Protein AF-A0A1G5BC84-F1 (afdb_monomer_lite)

Sequence (149 aa):
MSTSFQNLYQRIEAAVEDMTTLKIVTAVGNVTISEENKTVDGKVSKSRNESYENAKAIITRIDLIDGDIETTIDAAFTASDTSYSTIYRDHMAHIKEAHDIVEKNIGALKLLIDTVRGILSEKPPLITTPAPTPTPTPTPTKPVSPKPD

Secondary structure (DSSP, 8-state):
--HHHHHHHHHHHHHHHHHHEEEEEEEES--EEEEEEEEETTEEEEEEEEE-TT-EEEEEEEETTT--EEEEE-GGGSTT-GGGHHHHHHHHHHHHHHHHHHHHHHHHHHHHHHHHHHHHHSPPP---PPPPPPPPPPPPPPP-PPPP-

Structure (mmCIF, N/CA/C/O backbone):
data_AF-A0A1G5BC84-F1
#
_entry.id   AF-A0A1G5BC84-F1
#
loop_
_atom_site.group_PDB
_atom_site.id
_atom_site.type_symbol
_atom_site.label_atom_id
_atom_site.label_alt_id
_atom_site.label_comp_id
_atom_site.label_asym_id
_atom_site.label_entity_id
_atom_site.label_seq_id
_atom_site.pdbx_PDB_ins_code
_atom_site.Cartn_x
_atom_site.Cartn_y
_atom_site.Cartn_z
_atom_site.occupancy
_atom_site.B_iso_or_equiv
_atom_site.auth_seq_id
_atom_site.auth_comp_id
_atom_site.auth_asym_id
_atom_site.auth_atom_id
_atom_site.pdbx_PDB_model_num
ATOM 1 N N . MET A 1 1 ? -30.999 17.499 11.940 1.00 43.81 1 MET A N 1
ATOM 2 C CA . MET A 1 1 ? -29.834 17.163 12.792 1.00 43.81 1 MET A CA 1
ATOM 3 C C . MET A 1 1 ? -29.163 15.856 12.325 1.00 43.81 1 MET A C 1
ATOM 5 O O . MET A 1 1 ? -28.991 14.955 13.128 1.00 43.81 1 MET A O 1
ATOM 9 N N . SER A 1 2 ? -28.785 15.712 11.046 1.00 55.00 2 SER A N 1
ATOM 10 C CA . SER A 1 2 ? -28.237 14.437 10.516 1.00 55.00 2 SER A CA 1
ATOM 11 C C . SER A 1 2 ? -26.909 14.560 9.758 1.00 55.00 2 SER A C 1
ATOM 13 O O . SER A 1 2 ? -26.308 13.548 9.423 1.00 55.00 2 SER A O 1
ATOM 15 N N . THR A 1 3 ? -26.413 15.770 9.507 1.00 61.56 3 THR A N 1
ATOM 16 C CA . THR A 1 3 ? -25.238 16.009 8.654 1.00 61.56 3 THR A CA 1
ATOM 17 C C . THR A 1 3 ? -23.901 15.728 9.340 1.00 61.56 3 THR A C 1
ATOM 19 O O . THR A 1 3 ? -22.968 15.282 8.684 1.00 61.56 3 THR A O 1
ATOM 22 N N . SER A 1 4 ? -23.785 15.933 10.656 1.00 69.94 4 SER A N 1
ATOM 23 C CA . SER A 1 4 ? -22.518 15.743 11.381 1.00 69.94 4 SER A CA 1
ATOM 24 C C . SER A 1 4 ? -22.132 14.272 11.544 1.00 69.94 4 SER A C 1
ATOM 26 O O . SER A 1 4 ? -20.972 13.924 11.350 1.00 69.94 4 SER A O 1
ATOM 28 N N . PHE A 1 5 ? -23.097 13.406 11.862 1.00 70.94 5 PHE A N 1
ATOM 29 C CA . PHE A 1 5 ? -22.853 11.970 12.002 1.00 70.94 5 PHE A CA 1
ATOM 30 C C . PHE A 1 5 ? -22.551 11.310 10.651 1.00 70.94 5 PHE A C 1
ATOM 32 O O . PHE A 1 5 ? -21.629 10.511 10.565 1.00 70.94 5 PHE A O 1
ATOM 39 N N . GLN A 1 6 ? -23.260 11.700 9.585 1.00 71.69 6 GLN A N 1
ATOM 40 C CA . GLN A 1 6 ? -23.006 11.196 8.230 1.00 71.69 6 GLN A CA 1
ATOM 41 C C . GLN A 1 6 ? -21.626 11.625 7.705 1.00 71.69 6 GLN A C 1
ATOM 43 O O . GLN A 1 6 ? -20.883 10.796 7.193 1.00 71.69 6 GLN A O 1
ATOM 48 N N . ASN A 1 7 ? -21.229 12.885 7.926 1.00 70.88 7 ASN A N 1
ATOM 49 C CA . ASN A 1 7 ? -19.880 13.351 7.588 1.00 70.88 7 ASN A CA 1
ATOM 50 C C . ASN A 1 7 ? -18.790 12.634 8.399 1.00 70.88 7 ASN A C 1
ATOM 52 O O . ASN A 1 7 ? -17.711 12.367 7.880 1.00 70.88 7 ASN A O 1
ATOM 56 N N . LEU A 1 8 ? -19.047 12.322 9.674 1.00 71.69 8 LEU A N 1
ATOM 57 C CA . LEU A 1 8 ? -18.112 11.543 10.485 1.00 71.69 8 LEU A CA 1
ATOM 58 C C . LEU A 1 8 ? -17.995 10.107 9.965 1.00 71.69 8 LEU A C 1
ATOM 60 O O . LEU A 1 8 ? -16.882 9.612 9.832 1.00 71.69 8 LEU A O 1
ATOM 64 N N . TYR A 1 9 ? -19.121 9.473 9.635 1.00 72.12 9 TYR A N 1
ATOM 65 C CA . TYR A 1 9 ? -19.155 8.118 9.094 1.00 72.12 9 TYR A CA 1
ATOM 66 C C . TYR A 1 9 ? -18.373 8.019 7.780 1.00 72.12 9 TYR A C 1
ATOM 68 O O . TYR A 1 9 ? -17.464 7.206 7.694 1.00 72.12 9 TYR A O 1
ATOM 76 N N . GLN A 1 10 ? -18.622 8.915 6.820 1.00 71.62 10 GLN A N 1
ATOM 77 C CA . GLN A 1 10 ? -17.895 8.938 5.543 1.00 71.62 10 GLN A CA 1
ATOM 78 C C . GLN A 1 10 ? -16.385 9.146 5.719 1.00 71.62 10 GLN A C 1
ATOM 80 O O . GLN A 1 10 ? -15.583 8.567 4.994 1.00 71.62 10 GLN A O 1
ATOM 85 N N . ARG A 1 11 ? -15.971 9.964 6.694 1.00 71.12 11 ARG A N 1
ATOM 86 C CA . ARG A 1 11 ? -14.543 10.188 6.978 1.00 71.12 11 ARG A CA 1
ATOM 87 C C . ARG A 1 11 ? -13.891 8.979 7.632 1.00 71.12 11 ARG A C 1
ATOM 89 O O . ARG A 1 11 ? -12.722 8.724 7.375 1.00 71.12 11 ARG A O 1
ATOM 96 N N . ILE A 1 12 ? -14.625 8.264 8.483 1.00 71.06 12 ILE A N 1
ATOM 97 C CA . ILE A 1 12 ? -14.155 7.009 9.072 1.00 71.06 12 ILE A CA 1
ATOM 98 C C . ILE A 1 12 ? -14.059 5.939 7.9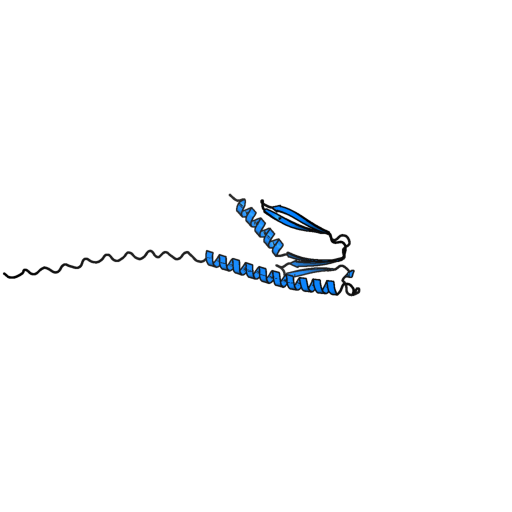86 1.00 71.06 12 ILE A C 1
ATOM 100 O O . ILE A 1 12 ? -13.044 5.265 7.919 1.00 71.06 12 ILE A O 1
ATOM 104 N N . GLU A 1 13 ? -15.064 5.822 7.123 1.00 69.44 13 GLU A N 1
ATOM 105 C CA . GLU A 1 13 ? -15.092 4.873 6.009 1.00 69.44 13 GLU A CA 1
ATOM 106 C C . GLU A 1 13 ? -13.907 5.089 5.061 1.00 69.44 13 GLU A C 1
ATOM 108 O O . GLU A 1 13 ? -13.117 4.170 4.878 1.00 69.44 13 GLU A O 1
ATOM 113 N N . ALA A 1 14 ? -13.685 6.321 4.590 1.00 66.75 14 ALA A N 1
ATOM 114 C CA . ALA A 1 14 ? -12.534 6.649 3.744 1.00 66.75 14 ALA A CA 1
ATOM 115 C C . ALA A 1 14 ? -11.187 6.406 4.449 1.00 66.75 14 ALA A C 1
ATOM 117 O O . ALA A 1 14 ? -10.247 5.904 3.844 1.00 66.75 14 ALA A O 1
ATOM 118 N N . ALA A 1 15 ? -11.083 6.733 5.742 1.00 68.50 15 ALA A N 1
ATOM 119 C CA . ALA A 1 15 ? -9.861 6.486 6.505 1.00 68.50 15 ALA A CA 1
ATOM 120 C C . ALA A 1 15 ? -9.598 4.990 6.732 1.00 68.50 15 ALA A C 1
ATOM 122 O O . ALA A 1 15 ? -8.443 4.584 6.807 1.00 68.50 15 ALA A O 1
ATOM 123 N N . VAL A 1 16 ? -10.650 4.180 6.867 1.00 68.12 16 VAL A N 1
ATOM 124 C CA . VAL A 1 16 ? -10.539 2.724 6.983 1.00 68.12 16 VAL A CA 1
ATOM 125 C C . VAL A 1 16 ? -10.155 2.120 5.636 1.00 68.12 16 VAL A C 1
ATOM 127 O O . VAL A 1 16 ? -9.240 1.309 5.617 1.00 68.12 16 VAL A O 1
ATOM 130 N N . GLU A 1 17 ? -10.765 2.554 4.532 1.00 65.50 17 GLU A N 1
ATOM 131 C CA . GLU A 1 17 ? -10.452 2.082 3.174 1.00 65.50 17 GLU A CA 1
ATOM 132 C C . GLU A 1 17 ? -8.998 2.396 2.765 1.00 65.50 17 GLU A C 1
ATOM 134 O O . GLU A 1 17 ? -8.276 1.527 2.265 1.00 65.50 17 GLU A O 1
ATOM 139 N N . ASP A 1 18 ? -8.519 3.607 3.072 1.00 65.31 18 ASP A N 1
ATOM 140 C CA . ASP A 1 18 ? -7.111 3.986 2.883 1.00 65.31 18 ASP A CA 1
ATOM 141 C C . ASP A 1 18 ? -6.170 3.184 3.799 1.00 65.31 18 ASP A C 1
ATOM 143 O O . ASP A 1 18 ? -5.027 2.909 3.438 1.00 65.31 18 ASP A O 1
ATOM 147 N N . MET A 1 19 ? -6.627 2.797 4.995 1.00 68.62 19 MET A N 1
ATOM 148 C CA . MET A 1 19 ? -5.833 1.991 5.927 1.00 68.62 19 MET A CA 1
ATOM 149 C C . MET A 1 19 ? -5.779 0.516 5.523 1.00 68.62 19 MET A C 1
ATOM 151 O O . MET A 1 19 ? -4.838 -0.178 5.905 1.00 68.62 19 MET A O 1
ATOM 155 N N . THR A 1 20 ? -6.770 0.027 4.779 1.00 73.00 20 THR A N 1
ATOM 156 C CA . THR A 1 20 ? -6.865 -1.375 4.367 1.00 73.00 20 THR A CA 1
ATOM 157 C C . THR A 1 20 ? -6.166 -1.662 3.048 1.00 73.00 20 THR A C 1
ATOM 159 O O . THR A 1 20 ? -5.975 -2.825 2.718 1.00 73.00 20 THR A O 1
ATOM 162 N N . THR A 1 21 ? -5.716 -0.636 2.324 1.00 77.00 21 THR A N 1
ATOM 163 C CA . THR A 1 21 ? -4.940 -0.811 1.093 1.00 77.00 21 THR A CA 1
ATOM 164 C C . THR A 1 21 ? -3.512 -0.319 1.279 1.00 77.00 21 THR A C 1
ATOM 166 O O . THR A 1 21 ? -3.265 0.865 1.493 1.00 77.00 21 THR A O 1
ATOM 169 N N . LEU A 1 22 ? -2.536 -1.207 1.110 1.00 83.75 22 LEU A N 1
ATOM 170 C CA . LEU A 1 22 ? -1.121 -0.850 1.137 1.00 83.75 22 LEU A CA 1
ATOM 171 C C . LEU A 1 22 ? -0.537 -0.911 -0.277 1.00 83.75 22 LEU A C 1
ATOM 173 O O . LEU A 1 22 ? -0.647 -1.914 -0.977 1.00 83.75 22 LEU A O 1
ATOM 177 N N . LYS A 1 23 ? 0.111 0.175 -0.706 1.00 86.81 23 LYS A N 1
ATOM 178 C CA . LYS A 1 23 ? 0.763 0.277 -2.016 1.00 86.81 23 LYS A CA 1
ATOM 179 C C . LYS A 1 23 ? 2.254 0.527 -1.843 1.00 86.81 23 LYS A C 1
ATOM 181 O O . LYS A 1 23 ? 2.652 1.510 -1.224 1.00 86.81 23 LYS A O 1
ATOM 186 N N . ILE A 1 24 ? 3.072 -0.319 -2.457 1.00 88.06 24 ILE A N 1
ATOM 187 C CA . ILE A 1 24 ? 4.530 -0.196 -2.472 1.00 88.06 24 ILE A CA 1
ATOM 188 C C . ILE A 1 24 ? 4.96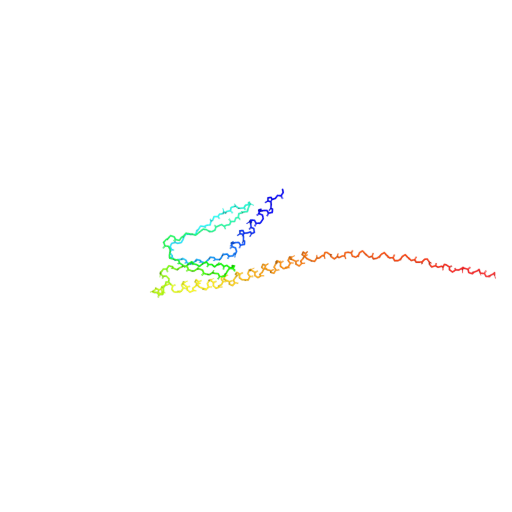6 -0.041 -3.919 1.00 88.06 24 ILE A C 1
ATOM 190 O O . ILE A 1 24 ? 4.624 -0.856 -4.775 1.00 88.06 24 ILE A O 1
ATOM 194 N N . VAL A 1 25 ? 5.721 1.017 -4.200 1.00 89.31 25 VAL A N 1
ATOM 195 C CA . VAL A 1 25 ? 6.244 1.297 -5.536 1.00 89.31 25 VAL A CA 1
ATOM 196 C C . VAL A 1 25 ? 7.754 1.407 -5.462 1.00 89.31 25 VAL A C 1
ATOM 198 O O . VAL A 1 25 ? 8.300 2.176 -4.676 1.00 89.31 25 VAL A O 1
ATOM 201 N N . THR A 1 26 ? 8.430 0.661 -6.323 1.00 89.19 26 THR A N 1
ATOM 202 C CA . THR A 1 26 ? 9.8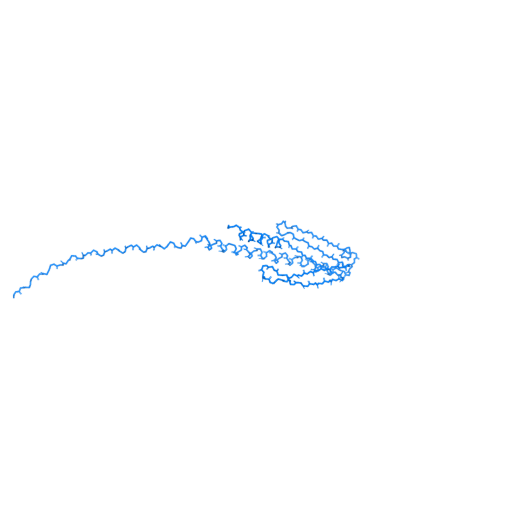48 0.849 -6.602 1.00 89.19 26 THR A CA 1
ATOM 203 C C . THR A 1 26 ? 9.986 1.159 -8.073 1.00 89.19 26 THR A C 1
ATOM 205 O O . THR A 1 26 ? 9.686 0.314 -8.907 1.00 89.19 26 THR A O 1
ATOM 208 N N . ALA A 1 27 ? 10.414 2.376 -8.387 1.00 88.62 27 ALA A N 1
ATOM 209 C CA . ALA A 1 27 ? 10.581 2.844 -9.753 1.00 88.62 27 ALA A CA 1
ATOM 210 C C . ALA A 1 27 ? 12.041 3.224 -10.012 1.00 88.62 27 ALA A C 1
ATOM 212 O O . ALA A 1 27 ? 12.704 3.805 -9.154 1.00 88.62 27 ALA A O 1
ATOM 213 N N . VAL A 1 28 ? 12.528 2.909 -11.210 1.00 85.94 28 VAL A N 1
ATOM 214 C CA . VAL A 1 28 ? 13.863 3.259 -11.697 1.00 85.94 28 VAL A CA 1
ATOM 215 C C . VAL A 1 28 ? 13.715 3.965 -13.039 1.00 85.94 28 VAL A C 1
ATOM 217 O O . VAL A 1 28 ? 13.204 3.395 -14.003 1.00 85.94 28 VAL A O 1
ATOM 220 N N . GLY A 1 29 ? 14.157 5.218 -13.096 1.00 84.81 29 GLY A N 1
ATOM 221 C CA . GLY A 1 29 ? 14.036 6.077 -14.271 1.00 84.81 29 GLY A CA 1
ATOM 222 C C . GLY A 1 29 ? 13.704 7.511 -13.878 1.00 84.81 29 GLY A C 1
ATOM 223 O O . GLY A 1 29 ? 14.030 7.949 -12.774 1.00 84.81 29 GLY A O 1
ATOM 224 N N . ASN A 1 30 ? 13.041 8.233 -14.777 1.00 86.00 30 ASN A N 1
ATOM 225 C CA . ASN A 1 30 ? 12.615 9.603 -14.521 1.00 86.00 30 ASN A CA 1
ATOM 226 C C . ASN A 1 30 ? 11.383 9.596 -13.612 1.00 86.00 30 ASN A C 1
ATOM 228 O O . ASN A 1 30 ? 10.262 9.351 -14.053 1.00 86.00 30 ASN A O 1
ATOM 232 N N . VAL A 1 31 ? 11.611 9.852 -12.326 1.00 86.81 31 VAL A N 1
ATOM 233 C CA . VAL A 1 31 ? 10.553 9.966 -11.322 1.00 86.81 31 VAL A CA 1
ATOM 234 C C . VAL A 1 31 ? 10.422 11.427 -10.919 1.00 86.81 31 VAL A C 1
ATOM 236 O O . VAL A 1 31 ? 11.390 12.043 -10.476 1.00 86.81 31 VAL A O 1
ATOM 239 N N . THR A 1 32 ? 9.218 11.974 -11.059 1.00 86.75 32 THR A N 1
ATOM 240 C CA . THR A 1 32 ? 8.884 13.315 -10.574 1.00 86.75 32 THR A CA 1
ATOM 241 C C . THR A 1 32 ? 8.030 13.178 -9.326 1.00 86.75 32 THR A C 1
ATOM 243 O O . THR A 1 32 ? 6.993 12.519 -9.352 1.00 86.75 32 THR A O 1
ATOM 246 N N . ILE A 1 33 ? 8.466 13.807 -8.237 1.00 85.44 33 ILE A N 1
ATOM 247 C CA . ILE A 1 33 ? 7.729 13.863 -6.975 1.00 85.44 33 ILE A CA 1
ATOM 248 C C . ILE A 1 33 ? 7.314 15.313 -6.764 1.00 85.44 33 ILE A C 1
ATOM 250 O O . ILE A 1 33 ? 8.167 16.202 -6.754 1.00 85.44 33 ILE A O 1
ATOM 254 N N . SER A 1 34 ? 6.020 15.553 -6.580 1.00 86.62 34 SER A N 1
ATOM 255 C CA . SER A 1 34 ? 5.496 16.851 -6.168 1.00 86.62 34 SER A CA 1
ATOM 256 C C . SER A 1 34 ? 4.767 16.730 -4.834 1.00 86.62 34 SER A C 1
ATOM 258 O O . SER A 1 34 ? 4.107 15.733 -4.544 1.00 86.62 34 SER A O 1
ATOM 260 N N . GLU A 1 35 ? 4.910 17.753 -3.996 1.00 87.31 35 GLU A N 1
ATOM 261 C CA . GLU A 1 35 ? 4.120 17.907 -2.779 1.00 87.31 35 GLU A CA 1
ATOM 262 C C . GLU A 1 35 ? 3.181 19.092 -2.960 1.00 87.31 35 GLU A C 1
ATOM 264 O O . GLU A 1 35 ? 3.611 20.199 -3.288 1.00 87.31 35 GLU A O 1
ATOM 269 N N . GLU A 1 36 ? 1.898 18.866 -2.717 1.00 84.25 36 GLU A N 1
ATOM 270 C CA . GLU A 1 36 ? 0.877 19.901 -2.751 1.00 84.25 36 GLU A CA 1
ATOM 271 C C . GLU A 1 36 ? 0.221 20.024 -1.380 1.00 84.25 36 GLU A C 1
ATOM 273 O O . GLU A 1 36 ? -0.102 19.036 -0.717 1.00 84.25 36 GLU A O 1
ATOM 278 N N . ASN A 1 37 ? -0.004 21.261 -0.946 1.00 85.81 37 ASN A N 1
ATOM 279 C CA . ASN A 1 37 ? -0.801 21.519 0.243 1.00 85.81 37 ASN A CA 1
ATOM 280 C C . ASN A 1 37 ? -2.278 21.384 -0.125 1.00 85.81 37 ASN A C 1
ATOM 282 O O . ASN A 1 37 ? -2.825 22.209 -0.856 1.00 85.81 37 ASN A O 1
ATOM 286 N N . LYS A 1 38 ? -2.935 20.359 0.411 1.00 79.19 38 LYS A N 1
ATOM 287 C CA . LYS A 1 38 ? -4.368 20.137 0.273 1.00 79.19 38 LYS A CA 1
ATOM 288 C C . LYS A 1 38 ? -5.066 20.599 1.546 1.00 79.19 38 LYS A C 1
ATOM 290 O O . LYS A 1 38 ? -4.857 20.036 2.622 1.00 79.19 38 LYS A O 1
ATOM 295 N N . THR A 1 39 ? -5.905 21.620 1.431 1.00 75.31 39 THR A N 1
ATOM 296 C CA . THR A 1 39 ? -6.757 22.055 2.542 1.00 75.31 39 THR A CA 1
ATOM 297 C C . THR A 1 39 ? -8.040 21.236 2.537 1.00 75.31 39 THR A C 1
ATOM 299 O O . THR A 1 39 ? -8.824 21.324 1.596 1.00 75.31 39 THR A O 1
ATOM 302 N N . VAL A 1 40 ? -8.260 20.455 3.593 1.00 70.31 40 VAL A N 1
ATOM 303 C CA . VAL A 1 40 ? -9.500 19.699 3.821 1.00 70.31 40 VAL A CA 1
ATOM 304 C C . VAL A 1 40 ? -10.053 20.121 5.179 1.00 70.31 40 VAL A C 1
ATOM 306 O O . VAL A 1 40 ? -9.352 20.049 6.188 1.00 70.31 40 VAL A O 1
ATOM 309 N N . ASP A 1 41 ? -11.290 20.622 5.206 1.00 66.75 41 ASP A N 1
ATOM 310 C CA . ASP A 1 41 ? -11.982 21.082 6.423 1.00 66.75 41 ASP A CA 1
ATOM 311 C C . ASP A 1 41 ? -11.191 22.113 7.259 1.00 66.75 41 ASP A C 1
ATOM 313 O O . ASP A 1 41 ? -11.176 22.069 8.489 1.00 66.75 41 ASP A O 1
ATOM 317 N N . GLY A 1 42 ? -10.475 23.030 6.598 1.00 73.44 42 GLY A N 1
ATOM 318 C CA . GLY A 1 42 ? -9.664 24.059 7.264 1.00 73.44 42 GLY A CA 1
ATOM 319 C C . GLY A 1 42 ? -8.339 23.558 7.854 1.00 73.44 42 GLY A C 1
ATOM 320 O O . GLY A 1 42 ? -7.594 24.352 8.426 1.00 73.44 42 GLY A O 1
ATOM 321 N N . LYS A 1 43 ? -8.003 22.272 7.687 1.00 62.81 43 LYS A N 1
ATOM 322 C CA . LYS A 1 43 ? -6.672 21.727 7.982 1.00 62.81 43 LYS A CA 1
ATOM 323 C C . LYS A 1 43 ? -5.855 21.595 6.705 1.00 62.81 43 LYS A C 1
ATOM 325 O O . LYS A 1 43 ? -6.318 21.034 5.714 1.00 62.81 43 LYS A O 1
ATOM 330 N N . VAL A 1 44 ? -4.619 22.083 6.754 1.00 75.38 44 VAL A N 1
ATOM 331 C CA . VAL A 1 44 ? -3.630 21.864 5.696 1.00 75.38 44 VAL A CA 1
ATOM 332 C C . VAL A 1 44 ? -3.037 20.472 5.879 1.00 75.38 44 VAL A C 1
ATOM 334 O O . VAL A 1 44 ? -2.462 20.162 6.921 1.00 75.38 44 VAL A O 1
ATOM 337 N N . SER A 1 45 ? -3.195 19.637 4.862 1.00 73.69 45 SER A N 1
ATOM 338 C CA . SER A 1 45 ? -2.561 18.328 4.734 1.00 73.69 45 SER A CA 1
ATOM 339 C C . SER A 1 45 ? -1.602 18.357 3.549 1.00 73.69 45 SER A C 1
ATOM 341 O O . SER A 1 45 ? -1.828 19.088 2.587 1.00 73.69 45 SER A O 1
ATOM 343 N N . LYS A 1 46 ? -0.511 17.595 3.615 1.00 76.12 46 LYS A N 1
ATOM 344 C CA . LYS A 1 46 ? 0.397 17.438 2.479 1.00 76.12 46 LYS A CA 1
ATOM 345 C C . LYS A 1 46 ? -0.050 16.239 1.655 1.00 76.12 46 LYS A C 1
ATOM 347 O O . LYS A 1 46 ? -0.158 15.142 2.193 1.00 76.12 46 LYS A O 1
ATOM 352 N N . SER A 1 47 ? -0.300 16.456 0.371 1.00 76.12 47 SER A N 1
ATOM 353 C CA . SER A 1 47 ? -0.513 15.399 -0.610 1.00 76.12 47 SER A CA 1
ATOM 354 C C . SER A 1 47 ? 0.772 15.218 -1.400 1.00 76.12 47 SER A C 1
ATOM 356 O O . SER A 1 47 ? 1.301 16.188 -1.940 1.00 76.12 47 SER A O 1
ATOM 358 N N . ARG A 1 48 ? 1.278 13.989 -1.469 1.00 80.69 48 ARG A N 1
ATOM 359 C CA . ARG A 1 48 ? 2.424 13.640 -2.308 1.00 80.69 48 ARG A CA 1
ATOM 360 C C . ARG A 1 48 ? 1.906 13.018 -3.598 1.00 80.69 48 ARG A C 1
ATOM 362 O O . ARG A 1 48 ? 1.184 12.028 -3.546 1.00 80.69 48 ARG A O 1
ATOM 369 N N . ASN A 1 49 ? 2.287 13.592 -4.729 1.00 81.88 49 ASN A N 1
ATOM 370 C CA . ASN A 1 49 ? 2.000 13.069 -6.055 1.00 81.88 49 ASN A CA 1
ATOM 371 C C . ASN A 1 49 ? 3.298 12.556 -6.680 1.00 81.88 49 ASN A C 1
ATOM 373 O O . ASN A 1 49 ? 4.367 13.147 -6.517 1.00 81.88 49 ASN A O 1
ATOM 377 N N . GLU A 1 50 ? 3.200 11.440 -7.394 1.00 83.62 50 GLU A N 1
ATOM 378 C CA . GLU A 1 50 ? 4.338 10.801 -8.045 1.00 83.62 50 GLU A CA 1
ATOM 379 C C . GLU A 1 50 ? 3.982 10.504 -9.501 1.00 83.62 50 GLU A C 1
ATOM 381 O O . GLU A 1 50 ? 2.922 9.945 -9.788 1.00 83.62 50 GLU A O 1
ATOM 386 N N . SER A 1 51 ? 4.868 10.892 -10.416 1.00 83.00 51 SER A N 1
ATOM 387 C CA . SER A 1 51 ? 4.791 10.560 -11.838 1.00 83.00 51 SER A CA 1
ATOM 388 C C . SER A 1 51 ? 6.029 9.771 -12.245 1.00 83.00 51 SER A C 1
ATOM 390 O O . SER A 1 51 ? 7.149 10.096 -11.842 1.00 83.00 51 SER A O 1
ATOM 392 N N . TYR A 1 52 ? 5.817 8.734 -13.051 1.00 81.69 52 TYR A N 1
ATOM 393 C CA . TYR A 1 52 ? 6.822 7.734 -13.415 1.00 81.69 52 TYR A CA 1
ATOM 394 C C . TYR A 1 52 ? 7.025 7.689 -14.936 1.00 81.69 52 TYR A C 1
ATOM 396 O O . TYR A 1 52 ? 6.959 6.623 -15.548 1.00 81.69 52 TYR A O 1
ATOM 404 N N . GLU A 1 53 ? 7.209 8.845 -15.577 1.00 80.56 53 GLU A N 1
ATOM 405 C CA . GLU A 1 53 ? 7.341 8.922 -17.036 1.00 80.56 53 GLU A CA 1
ATOM 406 C C . GLU A 1 53 ? 8.494 8.049 -17.551 1.00 80.56 53 GLU A C 1
ATOM 408 O O . GLU A 1 53 ? 9.668 8.303 -17.281 1.00 80.56 53 GLU A O 1
ATOM 413 N N . ASN A 1 54 ? 8.147 7.011 -18.320 1.00 80.12 54 ASN A N 1
ATOM 414 C CA . ASN A 1 54 ? 9.077 6.013 -18.865 1.00 80.12 54 ASN A CA 1
ATOM 415 C C . ASN A 1 54 ? 9.947 5.303 -17.810 1.00 80.12 54 ASN A C 1
ATOM 417 O O . ASN A 1 54 ? 10.973 4.711 -18.155 1.00 80.12 54 ASN A O 1
ATOM 421 N N . ALA A 1 55 ? 9.570 5.357 -16.531 1.00 83.38 55 ALA A N 1
ATOM 422 C CA . ALA A 1 55 ? 10.279 4.637 -15.489 1.00 83.38 55 ALA A CA 1
ATOM 423 C C . ALA A 1 55 ? 9.836 3.173 -15.468 1.00 83.38 55 ALA A C 1
ATOM 425 O O . ALA A 1 55 ? 8.664 2.839 -15.642 1.00 83.38 55 ALA A O 1
ATOM 426 N N . LYS A 1 56 ? 10.797 2.293 -15.216 1.00 88.38 56 LYS A N 1
ATOM 427 C CA . LYS A 1 56 ? 10.552 0.872 -14.991 1.00 88.38 56 LYS A CA 1
ATOM 428 C C . LYS A 1 56 ? 10.130 0.717 -13.542 1.00 88.38 56 LYS A C 1
ATOM 430 O O . LYS A 1 56 ? 10.795 1.280 -12.673 1.00 88.38 56 LYS A O 1
ATOM 435 N N . ALA A 1 57 ? 9.078 -0.046 -13.258 1.00 89.38 57 ALA A N 1
ATOM 436 C CA . ALA A 1 57 ? 8.584 -0.168 -11.891 1.00 89.38 57 ALA A CA 1
ATOM 437 C C . ALA A 1 57 ? 8.233 -1.597 -11.466 1.00 89.38 57 ALA A C 1
ATOM 439 O O . ALA A 1 57 ? 7.834 -2.438 -12.271 1.00 89.38 57 ALA A O 1
ATOM 440 N N . ILE A 1 58 ? 8.353 -1.817 -10.160 1.00 89.62 58 ILE A N 1
ATOM 441 C CA . ILE A 1 58 ? 7.701 -2.881 -9.407 1.00 89.62 58 ILE A CA 1
ATOM 442 C C . ILE A 1 58 ? 6.626 -2.203 -8.562 1.00 89.62 58 ILE A C 1
ATOM 444 O O . ILE A 1 58 ? 6.924 -1.301 -7.773 1.00 89.62 58 ILE A O 1
ATOM 448 N N . ILE A 1 59 ? 5.377 -2.610 -8.746 1.00 90.00 59 ILE A N 1
ATOM 449 C CA . ILE A 1 59 ? 4.230 -2.074 -8.018 1.00 90.00 59 ILE A CA 1
ATOM 450 C C . ILE A 1 59 ? 3.555 -3.238 -7.320 1.00 90.00 59 ILE A C 1
ATOM 452 O O . ILE A 1 59 ? 3.074 -4.150 -7.986 1.00 90.00 59 ILE A O 1
ATOM 456 N N . THR A 1 60 ? 3.483 -3.173 -5.998 1.00 90.25 60 THR A N 1
ATOM 457 C CA . THR A 1 60 ? 2.737 -4.135 -5.192 1.00 90.25 60 THR A CA 1
ATOM 458 C C . THR A 1 60 ? 1.576 -3.435 -4.510 1.00 90.25 60 THR A C 1
ATOM 460 O O . THR A 1 60 ? 1.751 -2.372 -3.909 1.00 90.25 60 THR A O 1
ATOM 463 N N . ARG A 1 61 ? 0.389 -4.022 -4.626 1.00 88.44 61 ARG A N 1
ATOM 464 C CA . ARG A 1 61 ? -0.808 -3.664 -3.870 1.00 88.44 61 ARG A CA 1
ATOM 465 C C . ARG A 1 61 ? -1.144 -4.818 -2.945 1.00 88.44 61 ARG A C 1
ATOM 467 O O . ARG A 1 61 ? -1.070 -5.971 -3.355 1.00 88.44 61 ARG A O 1
ATOM 474 N N . ILE A 1 62 ? -1.471 -4.487 -1.711 1.00 84.62 62 ILE A N 1
ATOM 475 C CA . ILE A 1 62 ? -1.844 -5.445 -0.684 1.00 84.62 62 ILE A CA 1
ATOM 476 C C . ILE A 1 62 ? -3.193 -4.991 -0.149 1.00 84.62 62 ILE A C 1
ATOM 478 O O . ILE A 1 62 ? -3.300 -3.875 0.368 1.00 84.62 62 ILE A O 1
ATOM 482 N N . ASP A 1 63 ? -4.194 -5.848 -0.291 1.00 82.44 63 ASP A N 1
ATOM 483 C CA . ASP A 1 63 ? -5.443 -5.738 0.446 1.00 82.44 63 ASP A CA 1
ATOM 484 C C . ASP A 1 63 ? -5.235 -6.366 1.826 1.00 82.44 63 ASP A C 1
ATOM 486 O O . ASP A 1 63 ? -4.867 -7.531 1.964 1.00 82.44 63 ASP A O 1
ATOM 490 N N . LEU A 1 64 ? -5.412 -5.567 2.869 1.00 78.12 64 LEU A N 1
ATOM 491 C CA . LEU A 1 64 ? -5.157 -5.953 4.251 1.00 78.12 64 LEU A CA 1
ATOM 492 C C . LEU A 1 64 ? -6.389 -6.564 4.929 1.00 78.12 64 LEU A C 1
ATOM 494 O O . LEU A 1 64 ? -6.272 -7.053 6.053 1.00 78.12 64 LEU A O 1
ATOM 498 N N . ILE A 1 65 ? -7.559 -6.511 4.286 1.00 74.44 65 ILE A N 1
ATOM 499 C CA . ILE A 1 65 ? -8.774 -7.191 4.744 1.00 74.44 65 ILE A CA 1
ATOM 500 C C . ILE A 1 65 ? -8.721 -8.644 4.288 1.00 74.44 65 ILE A C 1
ATOM 502 O O . ILE A 1 65 ? -8.828 -9.546 5.121 1.00 74.44 65 ILE A O 1
ATOM 506 N N . ASP A 1 66 ? -8.518 -8.850 2.988 1.00 72.38 66 ASP A N 1
ATOM 507 C CA . ASP A 1 66 ? -8.574 -10.180 2.377 1.00 72.38 66 ASP A CA 1
ATOM 508 C C . ASP A 1 66 ? -7.197 -10.864 2.328 1.00 72.38 66 ASP A C 1
ATOM 510 O O . ASP A 1 66 ? -7.101 -12.086 2.208 1.00 72.38 66 ASP A O 1
ATOM 514 N N . GLY A 1 67 ? -6.119 -10.095 2.512 1.00 71.44 67 GLY A N 1
ATOM 515 C CA . GLY A 1 67 ? -4.742 -10.589 2.455 1.00 71.44 67 GLY A CA 1
ATOM 516 C C . GLY A 1 67 ? -4.229 -10.789 1.029 1.00 71.44 67 GLY A C 1
ATOM 517 O O . GLY A 1 67 ? -3.169 -11.393 0.843 1.00 71.44 67 GLY A O 1
ATOM 518 N N . ASP A 1 68 ? -4.962 -10.297 0.030 1.00 83.25 68 ASP A N 1
ATOM 519 C CA . ASP A 1 68 ? -4.599 -10.420 -1.375 1.00 83.25 68 ASP A CA 1
ATOM 520 C C . ASP A 1 68 ? -3.403 -9.527 -1.708 1.00 83.25 68 ASP A C 1
ATOM 522 O O . ASP A 1 68 ? -3.343 -8.350 -1.349 1.00 83.25 68 ASP A O 1
ATOM 526 N N . ILE A 1 69 ? -2.429 -10.098 -2.420 1.00 84.12 69 ILE A N 1
ATOM 527 C CA . ILE A 1 69 ? -1.218 -9.399 -2.851 1.00 84.12 69 ILE A CA 1
ATOM 528 C C . ILE A 1 69 ? -1.138 -9.456 -4.371 1.00 84.12 69 ILE A C 1
ATOM 530 O O . ILE A 1 69 ? -0.938 -10.517 -4.962 1.00 84.12 69 ILE A O 1
ATOM 534 N N . GLU A 1 70 ? -1.228 -8.291 -5.000 1.00 87.62 70 GLU A N 1
ATOM 535 C CA . GLU A 1 70 ? -1.040 -8.125 -6.434 1.00 87.62 70 GLU A CA 1
ATOM 536 C C . GLU A 1 70 ? 0.290 -7.428 -6.707 1.00 87.62 70 GLU A C 1
ATOM 538 O O . GLU A 1 70 ? 0.501 -6.281 -6.305 1.00 87.62 70 GLU A O 1
ATOM 543 N N . THR A 1 71 ? 1.183 -8.086 -7.447 1.00 88.12 71 THR A N 1
ATOM 544 C CA . THR A 1 71 ? 2.471 -7.508 -7.846 1.00 88.12 71 THR A CA 1
ATOM 545 C C . THR A 1 71 ? 2.571 -7.417 -9.365 1.00 88.12 71 THR A C 1
ATOM 547 O O . THR A 1 71 ? 2.511 -8.416 -10.077 1.00 88.12 71 THR A O 1
ATOM 550 N N . THR A 1 72 ? 2.772 -6.200 -9.865 1.00 88.69 72 THR A N 1
ATOM 551 C CA . THR A 1 72 ? 3.080 -5.905 -11.268 1.00 88.69 72 THR A CA 1
ATOM 552 C C . THR A 1 72 ? 4.559 -5.559 -11.398 1.00 88.69 72 THR A C 1
ATOM 554 O O . THR A 1 72 ? 5.067 -4.709 -10.667 1.00 88.69 72 THR A O 1
ATOM 557 N N . ILE A 1 73 ? 5.252 -6.209 -12.334 1.00 86.50 73 ILE A N 1
ATOM 558 C CA . ILE A 1 73 ? 6.706 -6.103 -12.507 1.00 86.50 73 ILE A CA 1
ATOM 559 C C . ILE A 1 73 ? 7.009 -5.756 -13.965 1.00 86.50 73 ILE A C 1
ATOM 561 O O . ILE A 1 73 ? 6.600 -6.488 -14.867 1.00 86.50 73 ILE A O 1
ATOM 565 N N . ASP A 1 74 ? 7.748 -4.670 -14.209 1.00 88.31 74 ASP A N 1
ATOM 566 C CA . ASP A 1 74 ? 8.323 -4.409 -15.535 1.00 88.31 74 ASP A CA 1
ATOM 567 C C . ASP A 1 74 ? 9.328 -5.510 -15.898 1.00 88.31 74 ASP A C 1
ATOM 569 O O . ASP A 1 74 ? 10.146 -5.916 -15.071 1.00 88.31 74 ASP A O 1
ATOM 573 N N . ALA A 1 75 ? 9.308 -5.966 -17.153 1.00 84.00 75 ALA A N 1
ATOM 574 C CA . ALA A 1 75 ? 10.151 -7.065 -17.625 1.00 84.00 75 ALA A CA 1
ATOM 575 C C . ALA A 1 75 ? 11.650 -6.872 -17.326 1.00 84.00 75 ALA A C 1
ATOM 577 O O . ALA A 1 75 ? 12.361 -7.858 -17.137 1.00 84.00 75 ALA A O 1
ATOM 578 N N . ALA A 1 76 ? 12.133 -5.631 -17.214 1.00 81.50 76 ALA A N 1
ATOM 579 C CA . ALA A 1 76 ? 13.519 -5.358 -16.843 1.00 81.50 76 ALA A CA 1
ATOM 580 C C . ALA A 1 76 ? 13.914 -5.846 -15.443 1.00 81.50 76 ALA A C 1
ATOM 582 O O . ALA A 1 76 ? 15.089 -6.085 -15.207 1.00 81.50 76 ALA A O 1
ATOM 583 N N . PHE A 1 77 ? 12.969 -6.018 -14.518 1.00 77.56 77 PHE A N 1
ATOM 584 C CA . PHE A 1 77 ? 13.249 -6.559 -13.182 1.00 77.56 77 PHE A CA 1
ATOM 585 C C . PHE A 1 77 ? 13.156 -8.090 -13.122 1.00 77.56 77 PHE A C 1
ATOM 587 O O . PHE A 1 77 ? 13.342 -8.673 -12.054 1.00 77.56 77 PHE A O 1
ATOM 594 N N . THR A 1 78 ? 12.852 -8.755 -14.239 1.00 75.12 78 THR A N 1
ATOM 595 C CA . THR A 1 78 ? 12.782 -10.220 -14.299 1.00 75.12 78 THR A CA 1
ATOM 596 C C . THR A 1 78 ? 14.160 -10.833 -14.578 1.00 75.12 78 THR A C 1
ATOM 598 O O . THR A 1 78 ? 15.054 -10.175 -15.107 1.00 75.12 78 THR A O 1
ATOM 601 N N . ALA A 1 79 ? 14.342 -12.099 -14.184 1.00 62.41 79 ALA A N 1
ATOM 602 C CA . ALA A 1 79 ? 15.625 -12.783 -13.950 1.00 62.41 79 ALA A CA 1
ATOM 603 C C . ALA A 1 79 ? 16.674 -12.784 -15.089 1.00 62.41 79 ALA A C 1
ATOM 605 O O . ALA A 1 79 ? 17.792 -13.248 -14.874 1.00 62.41 79 ALA A O 1
ATOM 606 N N . SER A 1 80 ? 16.352 -12.287 -16.283 1.00 61.75 80 SER A N 1
ATOM 607 C CA . SER A 1 80 ? 17.304 -12.126 -17.386 1.00 61.75 80 SER A CA 1
ATOM 608 C C . SER A 1 80 ? 18.273 -10.953 -17.209 1.00 61.75 80 SER A C 1
ATOM 610 O O . SER A 1 80 ? 19.324 -10.958 -17.845 1.00 61.75 80 SER A O 1
ATOM 612 N N . ASP A 1 81 ? 17.949 -9.968 -16.365 1.00 62.66 81 ASP A N 1
ATOM 613 C CA . ASP A 1 81 ? 18.792 -8.791 -16.139 1.00 62.66 81 ASP A CA 1
ATOM 614 C C . ASP A 1 81 ? 19.263 -8.714 -14.676 1.00 62.66 81 ASP A C 1
ATOM 616 O O . ASP A 1 81 ? 18.526 -8.359 -13.752 1.00 62.66 81 ASP A O 1
ATOM 620 N N . THR A 1 82 ? 20.527 -9.074 -14.443 1.00 66.69 82 THR A N 1
ATOM 621 C CA . THR A 1 82 ? 21.142 -9.049 -13.106 1.00 66.69 82 THR A CA 1
ATOM 622 C C . THR A 1 82 ? 21.314 -7.638 -12.549 1.00 66.69 82 THR A C 1
ATOM 624 O O . THR A 1 82 ? 21.544 -7.487 -11.351 1.00 66.69 82 THR A O 1
ATOM 627 N N . SER A 1 83 ? 21.205 -6.593 -13.377 1.00 74.56 83 SER A N 1
ATOM 628 C CA . SER A 1 83 ? 21.403 -5.209 -12.936 1.00 74.56 83 SER A CA 1
ATOM 629 C C . SER A 1 83 ? 20.345 -4.739 -11.937 1.00 74.56 83 SER A C 1
ATOM 631 O O . SER A 1 83 ? 20.598 -3.804 -11.177 1.00 74.56 83 SER A O 1
ATOM 633 N N . TYR A 1 84 ? 19.192 -5.412 -11.878 1.00 78.00 84 TYR A N 1
ATOM 634 C CA . TYR A 1 84 ? 18.068 -5.015 -11.033 1.00 78.00 84 TYR A CA 1
ATOM 635 C C . TYR A 1 84 ? 17.713 -6.014 -9.921 1.00 78.00 84 TYR A C 1
ATOM 637 O O . TYR A 1 84 ? 16.770 -5.778 -9.162 1.00 78.00 84 TYR A O 1
ATOM 645 N N . SER A 1 85 ? 18.489 -7.090 -9.746 1.00 80.19 85 SER A N 1
ATOM 646 C CA . SER A 1 85 ? 18.193 -8.135 -8.752 1.00 80.19 85 SER A CA 1
ATOM 647 C C . SER A 1 85 ? 18.199 -7.621 -7.308 1.00 80.19 85 SER A C 1
ATOM 649 O O . SER A 1 85 ? 17.407 -8.072 -6.482 1.00 80.19 85 SER A O 1
ATOM 651 N N . THR A 1 86 ? 19.080 -6.666 -6.992 1.00 84.75 86 THR A N 1
ATOM 652 C CA . THR A 1 86 ? 19.124 -6.024 -5.668 1.00 84.75 86 THR A CA 1
ATOM 653 C C . THR A 1 86 ? 17.867 -5.197 -5.422 1.00 84.75 86 THR A C 1
ATOM 655 O O . THR A 1 86 ? 17.251 -5.340 -4.377 1.00 84.75 86 THR A O 1
ATOM 658 N N . ILE A 1 87 ? 17.431 -4.418 -6.415 1.00 85.88 87 ILE A N 1
ATOM 659 C CA . ILE A 1 87 ? 16.241 -3.563 -6.313 1.00 85.88 87 ILE A CA 1
ATOM 660 C C . ILE A 1 87 ? 14.980 -4.408 -6.118 1.00 85.88 87 ILE A C 1
ATOM 662 O O . ILE A 1 87 ? 14.133 -4.084 -5.289 1.00 85.88 87 ILE A O 1
ATOM 666 N N . TYR A 1 88 ? 14.882 -5.527 -6.837 1.00 85.44 88 TYR A N 1
ATOM 667 C CA . TYR A 1 88 ? 13.810 -6.494 -6.636 1.00 85.44 88 TYR A CA 1
ATOM 668 C C . TYR A 1 88 ? 13.807 -7.063 -5.209 1.00 85.44 88 TYR A C 1
ATOM 670 O O . TYR A 1 88 ? 12.768 -7.086 -4.551 1.00 85.44 88 TYR A O 1
ATOM 678 N N . ARG A 1 89 ? 14.971 -7.487 -4.697 1.00 86.31 89 ARG A N 1
ATOM 679 C CA . ARG A 1 89 ? 15.089 -8.018 -3.331 1.00 86.31 89 ARG A CA 1
ATOM 680 C C . ARG A 1 89 ? 14.722 -6.974 -2.277 1.00 86.31 89 ARG A C 1
ATOM 682 O O . ARG A 1 89 ? 14.021 -7.310 -1.327 1.00 86.31 89 ARG A O 1
ATOM 689 N N . ASP A 1 90 ? 15.162 -5.736 -2.456 1.00 88.12 90 ASP A N 1
ATOM 690 C CA . ASP A 1 90 ? 14.856 -4.639 -1.540 1.00 88.12 90 ASP A CA 1
ATOM 691 C C . ASP A 1 90 ? 13.350 -4.325 -1.554 1.00 88.12 90 ASP A C 1
ATOM 693 O O . ASP A 1 90 ? 12.746 -4.155 -0.498 1.00 88.12 90 ASP A O 1
ATOM 697 N N . HIS A 1 91 ? 12.698 -4.365 -2.725 1.00 90.12 91 HIS A N 1
ATOM 698 C CA . HIS A 1 91 ? 11.239 -4.243 -2.820 1.00 90.12 91 HIS A CA 1
ATOM 699 C C . HIS A 1 91 ? 10.519 -5.355 -2.043 1.00 90.12 91 HIS A C 1
ATOM 701 O O . HIS A 1 91 ? 9.592 -5.077 -1.284 1.00 90.12 91 HIS A O 1
ATOM 707 N N . MET A 1 92 ? 10.963 -6.608 -2.181 1.00 88.25 92 MET A N 1
ATOM 708 C CA . MET A 1 92 ? 10.394 -7.732 -1.427 1.00 88.25 92 MET A CA 1
ATOM 709 C C . MET A 1 92 ? 10.601 -7.586 0.087 1.00 88.25 92 MET A C 1
ATOM 711 O O . MET A 1 92 ? 9.711 -7.922 0.868 1.00 88.25 92 MET A O 1
ATOM 715 N N . ALA A 1 93 ? 11.746 -7.048 0.517 1.00 89.75 93 ALA A N 1
ATOM 716 C CA . ALA A 1 93 ? 11.992 -6.750 1.925 1.00 89.75 93 ALA A CA 1
ATOM 717 C C . ALA A 1 93 ? 11.024 -5.678 2.455 1.00 89.75 93 ALA A C 1
ATOM 719 O O . ALA A 1 93 ? 10.444 -5.864 3.525 1.00 89.75 93 ALA A O 1
ATOM 720 N N . HIS A 1 94 ? 10.779 -4.615 1.681 1.00 88.81 94 HIS A N 1
ATOM 721 C CA . HIS A 1 94 ? 9.807 -3.581 2.039 1.00 88.81 94 HIS A CA 1
ATOM 722 C C . HIS A 1 94 ? 8.367 -4.103 2.082 1.00 88.81 94 HIS A C 1
ATOM 724 O O . HIS A 1 94 ? 7.615 -3.677 2.951 1.00 88.81 94 HIS A O 1
ATOM 730 N N . ILE A 1 95 ? 7.977 -5.042 1.207 1.00 88.44 95 ILE A N 1
ATOM 731 C CA . ILE A 1 95 ? 6.665 -5.714 1.299 1.00 88.44 95 ILE A CA 1
ATOM 732 C C . ILE A 1 95 ? 6.500 -6.368 2.666 1.00 88.44 95 ILE A C 1
ATOM 734 O O . ILE A 1 95 ? 5.501 -6.137 3.349 1.00 88.44 95 ILE A O 1
ATOM 738 N N . LYS A 1 96 ? 7.499 -7.149 3.087 1.00 87.06 96 LYS A N 1
ATOM 739 C CA . LYS A 1 96 ? 7.456 -7.828 4.381 1.00 87.06 96 LYS A CA 1
ATOM 740 C C . LYS A 1 96 ? 7.405 -6.828 5.539 1.00 87.06 96 LYS A C 1
ATOM 742 O O . LYS A 1 96 ? 6.589 -6.979 6.442 1.00 87.06 96 LYS A O 1
ATOM 747 N N . GLU A 1 97 ? 8.271 -5.819 5.524 1.00 87.44 97 GLU A N 1
ATOM 748 C CA . GLU A 1 97 ? 8.314 -4.805 6.581 1.00 87.44 97 GLU A CA 1
ATOM 749 C C . GLU A 1 97 ? 6.994 -4.035 6.685 1.00 87.44 97 GLU A C 1
ATOM 751 O O . GLU A 1 97 ? 6.483 -3.815 7.783 1.00 87.44 97 GLU A O 1
ATOM 756 N N . ALA A 1 98 ? 6.410 -3.661 5.550 1.00 83.50 98 ALA A N 1
ATOM 757 C CA . ALA A 1 98 ? 5.163 -2.921 5.526 1.00 83.50 98 ALA A CA 1
ATOM 758 C C . ALA A 1 98 ? 3.987 -3.766 6.043 1.00 83.50 98 ALA A C 1
ATOM 760 O O . ALA A 1 98 ? 3.180 -3.253 6.817 1.00 83.50 98 ALA A O 1
ATOM 761 N N . HIS A 1 99 ? 3.936 -5.060 5.712 1.00 81.38 99 HIS A N 1
ATOM 762 C CA . HIS A 1 99 ? 2.979 -5.990 6.316 1.00 81.38 99 HIS A CA 1
ATOM 763 C C . HIS A 1 99 ? 3.130 -6.037 7.849 1.00 81.38 99 HIS A C 1
ATOM 765 O O . HIS A 1 99 ? 2.152 -5.852 8.575 1.00 81.38 99 HIS A O 1
ATOM 771 N N . ASP A 1 100 ? 4.362 -6.187 8.352 1.00 83.75 100 ASP A N 1
ATOM 772 C CA . ASP A 1 100 ? 4.644 -6.224 9.795 1.00 83.75 100 ASP A CA 1
ATOM 773 C C . ASP A 1 100 ? 4.224 -4.916 10.507 1.00 83.75 100 ASP A C 1
ATOM 775 O O . ASP A 1 100 ? 3.766 -4.938 11.654 1.00 83.75 100 ASP A O 1
ATOM 779 N N . ILE A 1 101 ? 4.390 -3.755 9.860 1.00 81.56 101 ILE A N 1
ATOM 780 C CA . ILE A 1 101 ? 3.960 -2.448 10.390 1.00 81.56 101 ILE A CA 1
ATOM 781 C C . ILE A 1 101 ? 2.434 -2.360 10.454 1.00 81.56 101 ILE A C 1
ATOM 783 O O . ILE A 1 101 ? 1.885 -1.926 11.470 1.00 81.56 101 ILE A O 1
ATOM 787 N N . VAL A 1 102 ? 1.746 -2.773 9.392 1.00 79.75 102 VAL A N 1
ATOM 788 C CA . VAL A 1 102 ? 0.284 -2.738 9.338 1.00 79.75 102 VAL A CA 1
ATOM 789 C C . VAL A 1 102 ? -0.323 -3.630 10.415 1.00 79.75 102 VAL A C 1
ATOM 791 O O . VAL A 1 102 ? -1.203 -3.177 11.148 1.00 79.75 102 VAL A O 1
ATOM 794 N N . GLU A 1 103 ? 0.162 -4.862 10.566 1.00 78.06 103 GLU A N 1
ATOM 795 C CA . GLU A 1 103 ? -0.359 -5.798 11.567 1.00 78.06 103 GLU A CA 1
ATOM 796 C C . GLU A 1 103 ? -0.238 -5.223 12.989 1.00 78.06 103 GLU A C 1
ATOM 798 O O . GLU A 1 103 ? -1.193 -5.260 13.774 1.00 78.06 103 GLU A O 1
ATOM 803 N N . LYS A 1 104 ? 0.900 -4.586 13.301 1.00 80.19 104 LYS A N 1
ATOM 804 C CA . LYS A 1 104 ? 1.110 -3.876 14.575 1.00 80.19 104 LYS A CA 1
ATOM 805 C C . LYS A 1 104 ? 0.134 -2.717 14.758 1.00 80.19 104 LYS A C 1
ATOM 807 O O . LYS A 1 104 ? -0.421 -2.563 15.847 1.00 80.19 104 LYS A O 1
ATOM 812 N N . ASN A 1 105 ? -0.093 -1.917 13.718 1.00 79.12 105 ASN A N 1
ATOM 813 C CA . ASN A 1 105 ? -1.023 -0.790 13.773 1.00 79.12 105 ASN A CA 1
ATOM 814 C C . ASN A 1 105 ? -2.465 -1.265 13.999 1.00 79.12 105 ASN A C 1
ATOM 816 O O . ASN A 1 105 ? -3.152 -0.738 14.873 1.00 79.12 105 ASN A O 1
ATOM 820 N N . ILE A 1 106 ? -2.903 -2.309 13.286 1.00 77.38 106 ILE A N 1
ATOM 821 C CA . ILE A 1 106 ? -4.215 -2.939 13.491 1.00 77.38 106 ILE A CA 1
ATOM 822 C C . ILE A 1 106 ? -4.337 -3.464 14.929 1.00 77.38 106 ILE A C 1
ATOM 824 O O . ILE A 1 106 ? -5.366 -3.259 15.576 1.00 77.38 106 ILE A O 1
ATOM 828 N N . GLY A 1 107 ? -3.289 -4.098 15.462 1.00 73.75 107 GLY A N 1
ATOM 829 C CA . GLY A 1 107 ? -3.241 -4.544 16.856 1.00 73.75 107 GLY A CA 1
ATOM 830 C C . GLY A 1 107 ? -3.397 -3.396 17.860 1.00 73.75 107 GLY A C 1
ATOM 831 O O . GLY A 1 107 ? -4.204 -3.488 18.787 1.00 73.75 107 GLY A O 1
ATOM 832 N N . ALA A 1 108 ? -2.687 -2.284 17.651 1.00 72.62 108 ALA A N 1
ATOM 833 C CA . A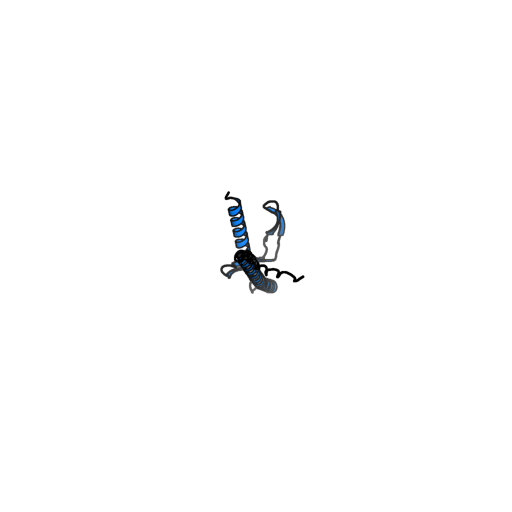LA A 1 108 ? -2.790 -1.096 18.497 1.00 72.62 108 ALA A CA 1
ATOM 834 C C . ALA A 1 108 ? -4.196 -0.467 18.456 1.00 72.62 108 ALA A C 1
ATOM 836 O O . ALA A 1 108 ? -4.724 -0.059 19.492 1.00 72.62 108 ALA A O 1
ATOM 837 N N . LEU A 1 109 ? -4.835 -0.431 17.282 1.00 76.19 109 LEU A N 1
ATOM 838 C CA . LEU A 1 109 ? -6.203 0.070 17.128 1.00 76.19 109 LEU A CA 1
ATOM 839 C C . LEU A 1 109 ? -7.232 -0.823 17.827 1.00 76.19 109 LEU A C 1
ATOM 841 O O . LEU A 1 109 ? -8.118 -0.306 18.506 1.00 76.19 109 LEU A O 1
ATOM 845 N N . LYS A 1 110 ? -7.097 -2.152 17.726 1.00 73.75 110 LYS A N 1
ATOM 846 C CA . LYS A 1 110 ? -7.935 -3.101 18.480 1.00 73.75 110 LYS A CA 1
ATOM 847 C C . LYS A 1 110 ? -7.827 -2.856 19.987 1.00 73.75 110 LYS A C 1
ATOM 849 O O . LYS A 1 110 ? -8.851 -2.722 20.652 1.00 73.75 110 LYS A O 1
ATOM 854 N N . LEU A 1 111 ? -6.606 -2.687 20.501 1.00 71.25 111 LEU A N 1
ATOM 855 C CA . LEU A 1 111 ? -6.368 -2.382 21.915 1.00 71.25 111 LEU A CA 1
ATOM 856 C C . LEU A 1 111 ? -7.032 -1.065 22.346 1.00 71.25 111 LEU A C 1
ATOM 858 O O . LEU A 1 111 ? -7.636 -0.993 23.419 1.00 71.25 111 LEU A O 1
ATOM 862 N N . LEU A 1 112 ? -6.944 -0.025 21.513 1.00 70.81 112 LEU A N 1
ATOM 863 C CA . LEU A 1 112 ? -7.602 1.254 21.774 1.00 70.81 112 LEU A CA 1
ATOM 864 C C . LEU A 1 112 ? -9.127 1.094 21.844 1.00 70.81 112 LEU A C 1
ATOM 866 O O . LEU A 1 112 ? -9.750 1.596 22.779 1.00 70.81 112 LEU A O 1
ATOM 870 N N . ILE A 1 113 ? -9.724 0.372 20.891 1.00 74.75 113 ILE A N 1
ATOM 871 C CA . ILE A 1 113 ? -11.169 0.103 20.859 1.00 74.75 113 ILE A CA 1
ATOM 872 C C . ILE A 1 113 ? -11.607 -0.665 22.106 1.00 74.75 113 ILE A C 1
ATOM 874 O O . ILE A 1 113 ? -12.597 -0.289 22.733 1.00 74.75 113 ILE A O 1
ATOM 878 N N . ASP A 1 114 ? -10.874 -1.708 22.492 1.00 72.44 114 ASP A N 1
ATOM 879 C CA . ASP A 1 114 ? -11.199 -2.505 23.675 1.00 72.44 114 ASP A CA 1
ATOM 880 C C . ASP A 1 114 ? -11.077 -1.684 24.964 1.00 72.44 114 ASP A C 1
ATOM 882 O O . ASP A 1 114 ? -11.942 -1.775 25.836 1.00 72.4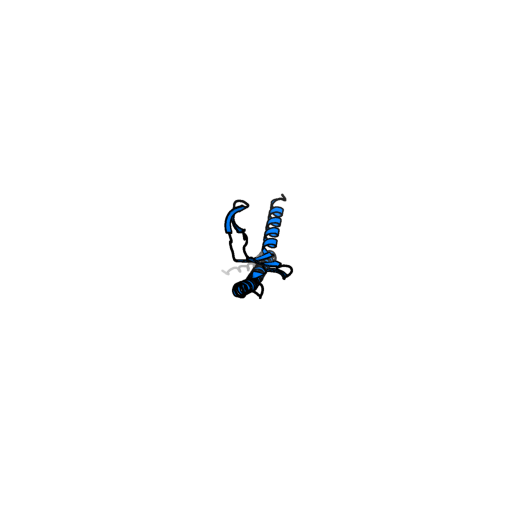4 114 ASP A O 1
ATOM 886 N N . THR A 1 115 ? -10.075 -0.805 25.050 1.00 74.06 115 THR A N 1
ATOM 887 C CA . THR A 1 115 ? -9.914 0.132 26.174 1.00 74.06 115 THR A CA 1
ATOM 888 C C . THR A 1 115 ? -11.103 1.090 26.271 1.00 74.06 115 THR A C 1
ATOM 890 O O . THR A 1 115 ? -11.695 1.244 27.339 1.00 74.06 115 THR A O 1
ATOM 893 N N . VAL A 1 116 ? -11.503 1.704 25.153 1.00 74.62 116 VAL A N 1
ATOM 894 C CA . VAL A 1 116 ? -12.668 2.601 25.100 1.00 74.62 116 VAL A CA 1
ATOM 895 C C . VAL A 1 116 ? -13.954 1.847 25.444 1.00 74.62 116 VAL A C 1
ATOM 897 O O . VAL A 1 116 ? -14.762 2.349 26.223 1.00 74.62 116 VAL A O 1
ATOM 900 N N . ARG A 1 117 ? -14.139 0.624 24.929 1.00 73.69 117 ARG A N 1
ATOM 901 C CA . ARG A 1 117 ? -15.283 -0.229 25.281 1.00 73.69 117 ARG A CA 1
ATOM 902 C C . ARG A 1 117 ? -15.307 -0.523 26.779 1.00 73.69 117 ARG A C 1
ATOM 904 O O . ARG A 1 117 ? -16.382 -0.447 27.363 1.00 73.69 117 ARG A O 1
ATOM 911 N N . GLY A 1 118 ? -14.161 -0.821 27.391 1.00 75.56 118 GLY A N 1
ATOM 912 C CA . GLY A 1 118 ? -14.034 -1.028 28.835 1.00 75.56 118 GLY A CA 1
ATOM 913 C C . GLY A 1 118 ? -14.519 0.182 29.632 1.00 75.56 118 GLY A C 1
ATOM 914 O O . GLY A 1 118 ? -15.415 0.045 30.457 1.00 75.56 118 GLY A O 1
ATOM 915 N N . ILE A 1 119 ? -14.028 1.378 29.296 1.00 75.69 119 ILE A N 1
ATOM 916 C CA . ILE A 1 119 ? -14.426 2.639 29.949 1.00 75.69 119 ILE A CA 1
ATOM 917 C C . ILE A 1 119 ? -15.927 2.917 29.782 1.00 75.69 119 ILE A C 1
ATOM 919 O O . ILE A 1 119 ? -16.590 3.337 30.724 1.00 75.69 119 ILE A O 1
ATOM 923 N N . LEU A 1 120 ? -16.479 2.684 28.588 1.00 74.31 120 LEU A N 1
ATOM 924 C CA . LEU A 1 120 ? -17.902 2.912 28.311 1.00 74.31 120 LEU A CA 1
ATOM 925 C C . LEU A 1 120 ? -18.817 1.839 28.927 1.00 74.31 120 LEU A C 1
ATOM 927 O O . LEU A 1 120 ? -20.001 2.099 29.137 1.00 74.31 120 LEU A O 1
ATOM 931 N N . SER A 1 121 ? -18.288 0.640 29.188 1.00 74.38 121 SER A N 1
ATOM 932 C CA . SER A 1 121 ? -19.028 -0.485 29.780 1.00 74.38 121 SER A CA 1
ATOM 933 C C . SER A 1 121 ? -18.940 -0.515 31.305 1.00 74.38 121 SER A C 1
ATOM 935 O O . SER A 1 121 ? -19.793 -1.133 31.946 1.00 74.38 121 SER A O 1
ATOM 937 N N . GLU A 1 122 ? -17.957 0.163 31.906 1.00 55.44 122 GLU A N 1
ATOM 938 C CA . GLU A 1 122 ? -17.969 0.454 33.335 1.00 55.44 122 GLU A CA 1
ATOM 939 C C . GLU A 1 122 ? -19.133 1.401 33.643 1.00 55.44 122 GLU A C 1
ATOM 941 O O . GLU A 1 122 ? -19.072 2.622 33.497 1.00 55.44 122 GLU A O 1
ATOM 946 N N . LYS A 1 123 ? -20.248 0.804 34.076 1.00 49.69 123 LYS A N 1
ATOM 947 C CA . LYS A 1 123 ? -21.350 1.517 34.720 1.00 49.69 123 LYS A CA 1
ATOM 948 C C . LYS A 1 123 ? -20.735 2.384 35.830 1.00 49.69 123 LYS A C 1
ATOM 950 O O . LYS A 1 123 ? -19.973 1.828 36.626 1.00 49.69 123 LYS A O 1
ATOM 955 N N . PRO A 1 124 ? -21.045 3.695 35.920 1.00 53.12 124 PRO A N 1
ATOM 956 C CA . PRO A 1 124 ? -20.524 4.525 37.001 1.00 53.12 124 PRO A CA 1
ATOM 957 C C . PRO A 1 124 ? -20.784 3.809 38.328 1.00 53.12 124 PRO A C 1
ATOM 959 O O . PRO A 1 124 ? -21.864 3.210 38.465 1.00 53.12 124 PRO A O 1
ATOM 962 N N . PRO A 1 125 ? -19.823 3.810 39.275 1.00 51.75 125 PRO A N 1
ATOM 963 C CA . PRO A 1 125 ? -20.029 3.159 40.556 1.00 51.75 125 PRO A CA 1
ATOM 964 C C . PRO A 1 125 ? -21.364 3.654 41.094 1.00 51.75 125 PRO A C 1
ATOM 966 O O . PRO A 1 125 ? -21.613 4.862 41.132 1.00 51.75 125 PRO A O 1
ATOM 969 N N . LEU A 1 126 ? -22.255 2.714 41.426 1.00 43.34 126 LEU A N 1
ATOM 970 C CA . LEU A 1 126 ? -23.459 3.032 42.173 1.00 43.34 126 LEU A CA 1
ATOM 971 C C . LEU A 1 126 ? -22.976 3.847 43.367 1.00 43.34 126 LEU A C 1
ATOM 973 O O . LEU A 1 126 ? -22.295 3.310 44.239 1.00 43.34 126 LEU A O 1
ATOM 977 N N . ILE A 1 127 ? -23.279 5.146 43.376 1.00 45.78 127 ILE A N 1
ATOM 978 C CA . ILE A 1 127 ? -23.181 5.951 44.581 1.00 45.78 127 ILE A CA 1
ATOM 979 C C . ILE A 1 127 ? -24.224 5.326 45.498 1.00 45.78 127 ILE A C 1
ATOM 981 O O . ILE A 1 127 ? -25.400 5.683 45.466 1.00 45.78 127 ILE A O 1
ATOM 985 N N . THR A 1 128 ? -23.815 4.306 46.250 1.00 44.62 128 THR A N 1
ATOM 986 C CA . THR A 1 128 ? -24.579 3.816 47.379 1.00 44.62 128 THR A CA 1
ATOM 987 C C . THR A 1 128 ? -24.592 4.989 48.329 1.00 44.62 128 THR A C 1
ATOM 989 O O . THR A 1 128 ? -23.585 5.302 48.968 1.00 44.62 128 THR A O 1
ATOM 992 N N . THR A 1 129 ? -25.705 5.713 48.334 1.00 49.59 129 THR A N 1
ATOM 993 C CA . THR A 1 129 ? -25.983 6.703 49.361 1.00 49.59 129 THR A CA 1
ATOM 994 C C . THR A 1 129 ? -25.702 6.002 50.691 1.00 49.59 129 THR A C 1
ATOM 996 O O . THR A 1 129 ? -26.208 4.888 50.878 1.00 49.59 129 THR A O 1
ATOM 999 N N . PRO A 1 130 ? -24.844 6.547 51.573 1.00 54.78 130 PRO A N 1
ATOM 1000 C CA . PRO A 1 130 ? -24.641 5.939 52.877 1.00 54.78 130 PRO A CA 1
ATOM 1001 C C . PRO A 1 130 ? -26.018 5.757 53.513 1.00 54.78 130 PRO A C 1
ATOM 1003 O O . PRO A 1 130 ? -26.842 6.676 53.485 1.00 54.78 130 PRO A O 1
ATOM 1006 N N . ALA A 1 131 ? -26.290 4.538 53.986 1.00 62.44 131 ALA A N 1
ATOM 1007 C CA . ALA A 1 131 ? -27.546 4.212 54.645 1.00 62.44 131 ALA A CA 1
ATOM 1008 C C . ALA A 1 131 ? -27.847 5.282 55.709 1.00 62.44 131 ALA A C 1
ATOM 1010 O O . ALA A 1 131 ? -26.906 5.741 56.367 1.00 62.44 131 ALA A O 1
ATOM 1011 N N . PRO A 1 132 ? -29.114 5.707 55.879 1.00 57.19 132 PRO A N 1
ATOM 1012 C CA . PRO A 1 132 ? -29.451 6.682 56.904 1.00 57.19 132 PRO A CA 1
ATOM 1013 C C . PRO A 1 132 ? -28.917 6.181 58.246 1.00 57.19 132 PRO A C 1
ATOM 1015 O O . PRO A 1 132 ? -29.235 5.071 58.675 1.00 57.19 132 PRO A O 1
ATOM 1018 N N . THR A 1 133 ? -28.060 6.987 58.873 1.00 60.72 133 THR A N 1
ATOM 1019 C CA . THR A 1 133 ? -27.521 6.712 60.203 1.00 60.72 133 THR A CA 1
ATOM 1020 C C . THR A 1 133 ? -28.691 6.401 61.137 1.00 60.72 133 THR A C 1
ATOM 1022 O O . THR A 1 133 ? -29.620 7.215 61.199 1.00 60.72 133 THR A O 1
ATOM 1025 N N . PRO A 1 134 ? -28.697 5.258 61.849 1.00 62.59 134 PRO A N 1
ATOM 1026 C CA . PRO A 1 134 ? -29.754 4.972 62.805 1.00 62.59 134 PRO A CA 1
ATOM 1027 C C . PRO A 1 134 ? -29.815 6.117 63.818 1.00 62.59 134 PRO A C 1
ATOM 1029 O O . PRO A 1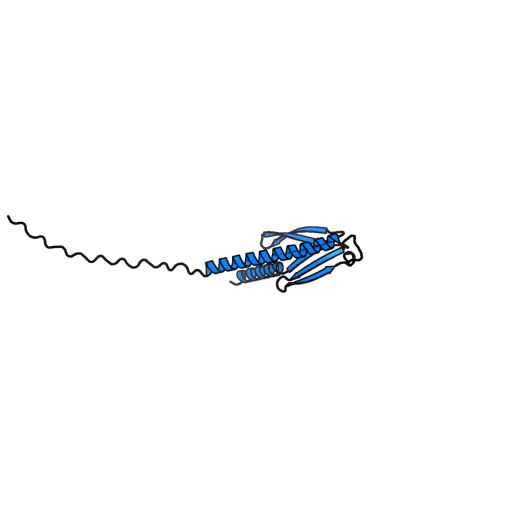 134 ? -28.804 6.487 64.419 1.00 62.59 134 PRO A O 1
ATOM 1032 N N . THR A 1 135 ? -30.998 6.714 63.965 1.00 60.00 135 THR A N 1
ATOM 1033 C CA . THR A 1 135 ? -31.255 7.735 64.980 1.00 60.00 135 THR A CA 1
ATOM 1034 C C . THR A 1 135 ? -30.875 7.160 66.347 1.00 60.00 135 THR A C 1
ATOM 1036 O O . THR A 1 135 ? -31.334 6.061 66.669 1.00 60.00 135 THR A O 1
ATOM 1039 N N . PRO A 1 136 ? -30.039 7.840 67.153 1.00 55.94 136 PRO A N 1
ATOM 1040 C CA . PRO A 1 136 ? -29.702 7.341 68.476 1.00 55.94 136 PRO A CA 1
ATOM 1041 C C . PRO A 1 136 ? -30.978 7.242 69.315 1.00 55.94 136 PRO A C 1
ATOM 1043 O O . PRO A 1 136 ? -31.674 8.234 69.533 1.00 55.94 136 PRO A O 1
ATOM 1046 N N . THR A 1 137 ? -31.288 6.029 69.771 1.00 63.88 137 THR A N 1
ATOM 1047 C CA . THR A 1 137 ? -32.337 5.778 70.761 1.00 63.88 137 THR A CA 1
ATOM 1048 C C . THR A 1 137 ? -32.036 6.615 72.009 1.00 63.88 137 THR A C 1
ATOM 1050 O O . THR A 1 137 ? -30.923 6.511 72.532 1.00 63.88 137 THR A O 1
ATOM 1053 N N . PRO A 1 138 ? -32.970 7.445 72.510 1.00 55.59 138 PRO A N 1
ATOM 1054 C CA . PRO A 1 138 ? -32.731 8.214 73.723 1.00 55.59 138 PRO A CA 1
ATOM 1055 C C . PRO A 1 138 ? -32.516 7.264 74.905 1.00 55.59 138 PRO A C 1
ATOM 1057 O O . PRO A 1 138 ? -33.371 6.440 75.231 1.00 55.59 138 PRO A O 1
ATOM 1060 N N . THR A 1 139 ? -31.352 7.379 75.542 1.00 61.56 139 THR A N 1
ATOM 1061 C CA . THR A 1 139 ? -31.025 6.669 76.779 1.00 61.56 139 THR A CA 1
ATOM 1062 C C . THR A 1 139 ? -31.993 7.110 77.883 1.00 61.56 139 THR A C 1
ATOM 1064 O O . THR A 1 139 ? -32.083 8.313 78.141 1.00 61.56 139 THR A O 1
ATOM 1067 N N . PRO A 1 140 ? -32.703 6.193 78.566 1.00 59.41 140 PRO A N 1
ATOM 1068 C CA . PRO A 1 140 ? -33.551 6.566 79.690 1.00 59.41 140 PRO A CA 1
ATOM 1069 C C . PRO A 1 140 ? -32.694 7.147 80.820 1.00 59.41 140 PRO A C 1
ATOM 1071 O O . PRO A 1 140 ? -31.767 6.509 81.324 1.00 59.41 140 PRO A O 1
ATOM 1074 N N . THR A 1 141 ? -32.998 8.383 81.209 1.00 57.00 141 THR A N 1
ATOM 1075 C CA . THR A 1 141 ? -32.354 9.085 82.318 1.00 57.00 141 THR A CA 1
ATOM 1076 C C . THR A 1 141 ? -32.655 8.359 83.626 1.00 57.00 141 THR A C 1
ATOM 1078 O O . THR A 1 141 ? -33.811 8.186 84.013 1.00 57.00 141 THR A O 1
ATOM 1081 N N . LYS A 1 142 ? -31.600 7.923 84.319 1.00 64.06 142 LYS A N 1
ATOM 1082 C CA . LYS A 1 142 ? -31.693 7.319 85.652 1.00 64.06 142 LYS A CA 1
ATOM 1083 C C . LYS A 1 142 ? -32.286 8.348 86.635 1.00 64.06 142 LYS A C 1
ATOM 1085 O O . LYS A 1 142 ? -31.802 9.481 86.650 1.00 64.06 142 LYS A O 1
ATOM 1090 N N . PRO A 1 143 ? -33.284 7.990 87.464 1.00 57.81 143 PRO A N 1
ATOM 1091 C CA . PRO A 1 143 ? -33.815 8.895 88.476 1.00 57.81 143 PRO A CA 1
ATOM 1092 C C . PRO A 1 143 ? -32.716 9.296 89.463 1.00 57.81 143 PRO A C 1
ATOM 1094 O O . PRO A 1 143 ? -31.990 8.441 89.976 1.00 57.81 143 PRO A O 1
ATOM 1097 N N . VAL A 1 144 ? -32.598 10.596 89.726 1.00 66.69 144 VAL A N 1
ATOM 1098 C CA . VAL A 1 144 ? -31.750 11.126 90.796 1.00 66.69 144 VAL A CA 1
ATOM 1099 C C . VAL A 1 144 ? -32.384 10.730 92.127 1.00 66.69 144 VAL A C 1
ATOM 1101 O O . VAL A 1 144 ? -33.496 11.152 92.439 1.00 66.69 144 VAL A O 1
ATOM 1104 N N . SER A 1 145 ? -31.694 9.894 92.901 1.00 67.44 145 SER A N 1
ATOM 1105 C CA . SER A 1 145 ? -32.082 9.608 94.282 1.00 67.44 145 SER A CA 1
ATOM 1106 C C . SER A 1 145 ? -31.881 10.857 95.152 1.00 67.44 145 SER A C 1
ATOM 1108 O O . SER A 1 145 ? -30.840 11.509 95.031 1.00 67.44 145 SER A O 1
ATOM 1110 N N . PRO A 1 146 ? -32.843 11.202 96.025 1.00 61.72 146 PRO A N 1
ATOM 1111 C CA . PRO A 1 146 ? -32.722 12.348 96.916 1.00 61.72 146 PRO A CA 1
ATOM 1112 C C . PRO A 1 146 ? -31.643 12.104 97.980 1.00 61.72 146 PRO A C 1
ATOM 1114 O O . PRO A 1 146 ? -31.485 10.996 98.495 1.00 61.72 146 PRO A O 1
ATOM 1117 N N . LYS A 1 147 ? -30.885 13.162 98.278 1.00 57.25 147 LYS A N 1
ATOM 1118 C CA . LYS A 1 147 ? -29.855 13.200 99.320 1.00 57.25 147 LYS A CA 1
ATOM 1119 C C . LYS A 1 147 ? -30.533 13.248 100.705 1.00 57.25 147 LYS A C 1
ATOM 1121 O O . LYS A 1 147 ? -31.479 14.021 100.835 1.00 57.25 147 LYS A O 1
ATOM 1126 N N . PRO A 1 148 ? -30.088 12.470 101.709 1.00 64.50 148 PRO A N 1
ATOM 1127 C CA . PRO A 1 148 ? -30.565 12.617 103.084 1.00 64.50 148 PRO A CA 1
ATOM 1128 C C . PRO A 1 148 ? -29.920 13.836 103.765 1.00 64.50 148 PRO A C 1
ATOM 1130 O O . PRO A 1 148 ? -28.779 14.178 103.434 1.00 64.50 148 PRO A O 1
ATOM 1133 N N . ASP A 1 149 ? -30.679 14.450 104.677 1.00 60.16 149 ASP A N 1
ATOM 1134 C CA . ASP A 1 149 ? -30.333 15.630 105.491 1.00 60.16 149 ASP A CA 1
ATOM 1135 C C . ASP A 1 149 ? -29.050 15.473 106.327 1.00 60.16 149 ASP A C 1
ATOM 1137 O O . ASP A 1 149 ? -28.809 14.366 106.867 1.00 60.16 149 ASP A O 1
#

pLDDT: mean 74.43, std 11.65, range [43.34, 90.25]

Foldseek 3Di:
DPPPVVVVVVVVVVVVVVLQKDKDKDWADDKDWDWDFDQDPNDTDIDIDIDRVPIFMWMWMAGNVVRDIDIDGGPCCDPVHPVCVVVVVVSVVVVVVVNVVSVVVVVVVVVVVVVVVVVVVPDPPPPPPPDPDPDDDDDDDDDDDDDDD

Radius of gyration: 34.42 Å; chains: 1; bounding box: 55×37×124 Å